Protein AF-A0A3M7PJI4-F1 (afdb_monomer)

Sequence (104 aa):
MLERKINELDFSVINDKRPTFNIFNKNYFEILDLFLVSSSLIDKITDFSVINSQDMTSDHFPIQASISMGYQLENKSAAKRFDYKKANWQLFSEILNSQIVNIT

Structure (mmCIF, N/CA/C/O backbone):
data_AF-A0A3M7PJI4-F1
#
_entry.id   AF-A0A3M7PJI4-F1
#
loop_
_atom_site.group_PDB
_atom_site.id
_atom_site.type_symbol
_atom_site.label_atom_id
_atom_site.label_alt_id
_atom_site.label_comp_id
_atom_site.label_asym_id
_atom_site.label_entity_id
_atom_site.label_seq_id
_atom_site.pdbx_PDB_ins_code
_atom_site.Cartn_x
_atom_site.Cartn_y
_atom_site.Cartn_z
_atom_site.occupancy
_atom_site.B_iso_or_equiv
_atom_site.auth_seq_id
_atom_site.auth_comp_id
_atom_site.auth_asym_id
_atom_site.auth_atom_id
_atom_site.pdbx_PDB_model_num
ATOM 1 N N . MET A 1 1 ? 13.288 -11.447 11.512 1.00 87.50 1 MET A N 1
ATOM 2 C CA . MET A 1 1 ? 12.771 -11.380 10.131 1.00 87.50 1 MET A CA 1
ATOM 3 C C . MET A 1 1 ? 11.500 -10.548 10.139 1.00 87.50 1 MET A C 1
ATOM 5 O O . MET A 1 1 ? 10.781 -10.616 11.133 1.00 87.50 1 MET A O 1
ATOM 9 N N . LEU A 1 2 ? 11.268 -9.735 9.106 1.00 93.69 2 LEU A N 1
ATOM 10 C CA . LEU A 1 2 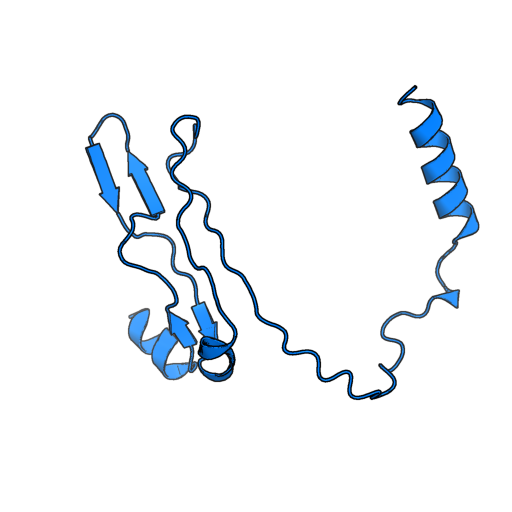? 10.144 -8.791 9.033 1.00 93.69 2 LEU A CA 1
ATOM 11 C C . LEU A 1 2 ? 8.783 -9.490 9.190 1.00 93.69 2 LEU A C 1
ATOM 13 O O . LEU A 1 2 ? 7.961 -9.051 9.984 1.00 93.69 2 LEU A O 1
ATOM 17 N N . GLU A 1 3 ? 8.611 -10.641 8.544 1.00 94.62 3 GLU A N 1
ATOM 18 C CA . GLU A 1 3 ? 7.409 -11.487 8.629 1.00 94.62 3 GLU A CA 1
ATOM 19 C C . GLU A 1 3 ? 7.041 -11.841 10.075 1.00 94.62 3 GLU A C 1
ATOM 21 O O . GLU A 1 3 ? 5.884 -11.755 10.475 1.00 94.62 3 GLU A O 1
ATOM 26 N N . ARG A 1 4 ? 8.044 -12.164 10.905 1.00 97.12 4 ARG A N 1
ATOM 27 C CA . ARG A 1 4 ? 7.815 -12.468 12.322 1.00 97.12 4 ARG A CA 1
ATOM 28 C C . ARG A 1 4 ? 7.233 -11.265 13.062 1.00 97.12 4 ARG A C 1
ATOM 30 O O . ARG A 1 4 ? 6.357 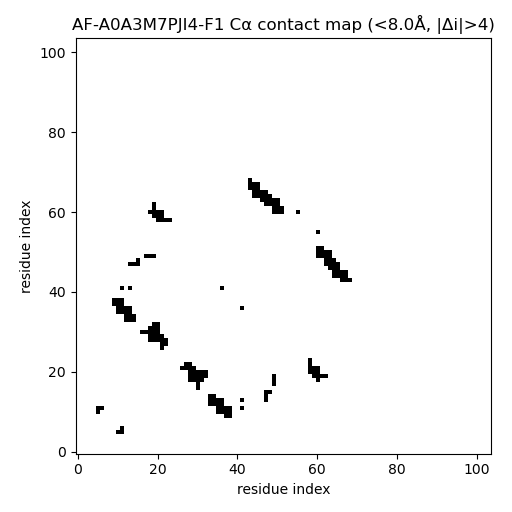-11.441 13.894 1.00 97.12 4 ARG A O 1
ATOM 37 N N . LYS A 1 5 ? 7.702 -10.052 12.753 1.00 96.25 5 LYS A N 1
ATOM 38 C CA . LYS A 1 5 ? 7.203 -8.818 13.376 1.00 96.25 5 LYS A CA 1
ATOM 39 C C . LYS A 1 5 ? 5.802 -8.451 12.902 1.00 96.25 5 LYS A C 1
ATOM 41 O O . LYS A 1 5 ? 5.010 -8.012 13.723 1.00 96.25 5 LYS A O 1
ATOM 46 N N . ILE A 1 6 ? 5.504 -8.669 11.623 1.00 96.38 6 ILE A N 1
ATOM 47 C CA . ILE A 1 6 ? 4.157 -8.492 11.063 1.00 96.38 6 ILE A CA 1
ATOM 48 C C . ILE A 1 6 ? 3.165 -9.397 11.805 1.00 96.38 6 ILE A C 1
ATOM 50 O O . ILE A 1 6 ? 2.157 -8.908 12.307 1.00 96.38 6 ILE A O 1
ATOM 54 N N . ASN A 1 7 ? 3.512 -10.675 11.980 1.00 94.44 7 ASN A N 1
ATOM 55 C CA . ASN A 1 7 ? 2.674 -11.634 12.700 1.00 94.44 7 ASN A CA 1
ATOM 56 C C . ASN A 1 7 ? 2.568 -11.324 14.205 1.00 94.44 7 ASN A C 1
ATOM 58 O O . ASN A 1 7 ? 1.481 -11.391 14.766 1.00 94.44 7 ASN A O 1
ATOM 62 N N . GLU A 1 8 ? 3.678 -10.972 14.871 1.00 97.00 8 GLU A N 1
ATOM 63 C CA . GLU A 1 8 ? 3.692 -10.612 16.304 1.00 97.00 8 GLU A CA 1
ATOM 64 C C . GLU A 1 8 ? 2.805 -9.392 16.614 1.00 97.00 8 GLU A C 1
ATOM 66 O O . GLU A 1 8 ? 2.256 -9.302 17.709 1.00 97.00 8 GLU A O 1
ATOM 71 N N . LEU A 1 9 ? 2.692 -8.446 15.677 1.00 96.56 9 LEU A N 1
ATOM 72 C CA . LEU A 1 9 ? 1.931 -7.204 15.836 1.00 96.56 9 LEU A CA 1
ATOM 73 C C . LEU A 1 9 ? 0.508 -7.276 15.256 1.00 96.56 9 LEU A C 1
ATOM 75 O O . LEU A 1 9 ? -0.186 -6.262 15.264 1.00 96.56 9 LEU A O 1
ATOM 79 N N . ASP A 1 10 ? 0.085 -8.445 14.769 1.00 96.44 10 ASP A N 1
ATOM 80 C CA . ASP A 1 10 ? -1.220 -8.666 14.133 1.00 96.44 10 ASP A CA 1
ATOM 81 C C . ASP A 1 10 ? -1.516 -7.680 12.983 1.00 96.44 10 ASP A C 1
ATOM 83 O O . ASP A 1 10 ? -2.580 -7.053 12.883 1.00 96.44 10 ASP A O 1
ATOM 87 N N . PHE A 1 11 ? -0.523 -7.519 12.104 1.00 97.50 11 PHE A N 1
ATOM 88 C CA . PHE A 1 11 ? -0.685 -6.836 10.827 1.00 97.50 11 PHE A CA 1
ATOM 89 C C . PHE A 1 11 ? -0.933 -7.844 9.704 1.00 97.50 11 PHE A C 1
ATOM 91 O O . PHE A 1 11 ? -0.304 -8.896 9.626 1.00 97.50 11 PHE A O 1
ATOM 98 N N . SER A 1 12 ? -1.803 -7.463 8.779 1.00 95.81 12 SER A N 1
ATOM 99 C CA . SER A 1 12 ? -2.042 -8.138 7.512 1.00 95.81 12 SER A CA 1
ATOM 100 C C . SER A 1 12 ? -1.395 -7.353 6.371 1.00 95.81 12 SER A C 1
ATOM 102 O O . SER A 1 12 ? -1.436 -6.121 6.346 1.00 95.81 12 SER A O 1
ATOM 104 N N . VAL A 1 13 ? -0.799 -8.069 5.419 1.00 95.81 13 VAL A N 1
ATOM 105 C CA . VAL A 1 13 ? -0.243 -7.495 4.185 1.00 95.81 13 VAL A CA 1
ATOM 106 C C . VAL A 1 13 ? -1.361 -7.403 3.148 1.00 95.81 13 VAL A C 1
ATOM 108 O O . VAL A 1 13 ? -1.994 -8.415 2.856 1.00 95.81 13 VAL A O 1
ATOM 111 N N . ILE A 1 14 ? -1.598 -6.214 2.590 1.00 95.94 14 ILE A N 1
ATOM 112 C CA . ILE A 1 14 ? -2.663 -5.993 1.589 1.00 95.94 14 ILE A CA 1
ATOM 113 C C . ILE A 1 14 ? -2.164 -6.007 0.142 1.00 95.94 14 ILE A C 1
ATOM 115 O O . ILE A 1 14 ? -2.969 -5.893 -0.779 1.00 95.94 14 ILE A O 1
ATOM 119 N N . ASN A 1 15 ? -0.849 -6.119 -0.0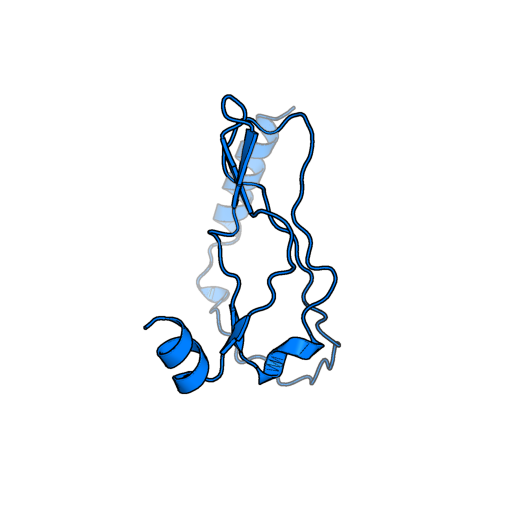62 1.00 95.38 15 ASN A N 1
ATOM 120 C CA . ASN A 1 15 ? -0.250 -6.179 -1.388 1.00 95.38 15 ASN A CA 1
ATOM 121 C C . ASN A 1 15 ? -0.883 -7.272 -2.252 1.00 95.38 15 ASN A C 1
ATOM 123 O O . ASN A 1 15 ? -1.072 -8.409 -1.815 1.00 95.38 15 ASN A O 1
ATOM 127 N N . ASP A 1 16 ? -1.109 -6.944 -3.519 1.00 90.25 16 ASP A N 1
ATOM 128 C CA . ASP A 1 16 ? -1.288 -7.949 -4.553 1.00 90.25 16 ASP A CA 1
ATOM 129 C C . ASP A 1 16 ? 0.079 -8.417 -5.097 1.00 90.25 16 ASP A C 1
ATOM 131 O O . ASP A 1 16 ? 1.137 -8.156 -4.524 1.00 90.25 16 ASP A O 1
ATOM 135 N N . LYS A 1 17 ? 0.060 -9.163 -6.206 1.00 92.94 17 LYS A N 1
ATOM 136 C CA . LYS A 1 17 ? 1.277 -9.677 -6.854 1.00 92.94 17 LYS A CA 1
ATOM 137 C C . LYS A 1 17 ? 1.863 -8.718 -7.899 1.00 92.94 17 LYS A C 1
ATOM 139 O O . LYS A 1 17 ? 2.717 -9.140 -8.678 1.00 92.94 17 LYS A O 1
ATOM 144 N N . ARG A 1 18 ? 1.371 -7.480 -8.000 1.00 94.56 18 ARG A N 1
ATOM 145 C CA . ARG A 1 18 ? 1.851 -6.513 -8.993 1.00 94.56 18 ARG A CA 1
ATOM 146 C C . ARG A 1 18 ? 3.127 -5.843 -8.475 1.00 94.56 18 ARG A C 1
ATOM 148 O O . ARG A 1 18 ? 3.219 -5.557 -7.284 1.00 94.56 18 ARG A O 1
ATOM 155 N N . PRO A 1 19 ? 4.115 -5.594 -9.350 1.00 94.50 19 PRO A N 1
ATOM 156 C CA . PRO A 1 19 ? 5.359 -4.955 -8.947 1.00 94.50 19 PRO A CA 1
ATOM 157 C C . PRO A 1 19 ? 5.098 -3.520 -8.503 1.00 94.50 19 PRO A C 1
ATOM 159 O O . PRO A 1 19 ? 4.324 -2.818 -9.143 1.00 94.50 19 PRO A O 1
ATOM 162 N N . THR A 1 20 ? 5.766 -3.085 -7.441 1.00 95.69 20 THR A N 1
ATOM 163 C CA . THR A 1 20 ? 5.710 -1.704 -6.932 1.00 95.69 20 THR A CA 1
ATOM 164 C C . THR A 1 20 ? 6.936 -0.899 -7.345 1.00 95.69 20 THR A C 1
ATOM 166 O O . THR A 1 20 ? 6.929 0.321 -7.266 1.00 95.69 20 THR A O 1
ATOM 169 N N . PHE A 1 21 ? 7.965 -1.584 -7.839 1.00 94.88 21 PHE A N 1
ATOM 170 C CA . PHE A 1 21 ? 9.221 -1.011 -8.279 1.00 94.88 21 PHE A CA 1
ATOM 171 C C . PHE A 1 21 ? 9.588 -1.541 -9.663 1.00 94.88 21 PHE A C 1
ATOM 173 O O . PHE A 1 21 ? 9.321 -2.703 -9.991 1.00 94.88 21 PHE A O 1
ATOM 180 N N . ASN A 1 22 ? 10.240 -0.707 -10.464 1.00 92.88 22 ASN A N 1
ATOM 181 C CA . ASN A 1 22 ? 10.812 -1.086 -11.737 1.00 92.88 22 ASN A CA 1
ATOM 182 C C . ASN A 1 22 ? 12.189 -0.455 -11.971 1.00 92.88 22 ASN A C 1
ATOM 184 O O . ASN A 1 22 ? 12.558 0.554 -11.383 1.00 92.88 22 ASN A O 1
ATOM 188 N N . ILE A 1 23 ? 12.934 -1.026 -12.913 1.00 92.00 23 ILE A N 1
ATOM 189 C CA . ILE A 1 23 ? 14.021 -0.323 -13.595 1.00 92.00 23 ILE A CA 1
ATOM 190 C C . ILE A 1 23 ? 13.754 -0.452 -15.090 1.00 92.00 23 ILE A C 1
ATOM 192 O O . ILE A 1 23 ? 14.128 -1.458 -15.702 1.00 92.00 23 ILE A O 1
ATOM 196 N N . PHE A 1 24 ? 13.113 0.562 -15.679 1.00 81.50 24 PHE A N 1
ATOM 197 C CA . PHE A 1 24 ? 12.674 0.563 -17.083 1.00 81.50 24 PHE A CA 1
ATOM 198 C C . PHE A 1 24 ? 13.766 0.119 -18.068 1.00 81.50 24 PHE A C 1
ATOM 200 O O . PHE A 1 24 ? 13.539 -0.757 -18.897 1.00 81.50 24 PHE A O 1
ATOM 207 N N . ASN A 1 25 ? 14.992 0.627 -17.917 1.00 85.31 25 ASN A N 1
ATOM 208 C CA . ASN A 1 25 ? 16.104 0.307 -18.824 1.00 85.31 25 ASN A CA 1
ATOM 209 C C . ASN A 1 25 ? 16.620 -1.140 -18.706 1.00 85.31 25 ASN A C 1
ATOM 211 O O . ASN A 1 25 ? 17.474 -1.551 -19.489 1.00 85.31 25 ASN A O 1
ATOM 215 N N . LYS A 1 26 ? 16.159 -1.901 -17.709 1.00 90.75 26 LYS A N 1
ATOM 216 C CA . LYS A 1 26 ? 16.597 -3.276 -17.433 1.00 90.75 26 LYS A CA 1
ATOM 217 C C . LYS A 1 26 ? 15.457 -4.294 -17.483 1.00 90.75 26 LYS A C 1
ATOM 219 O O . LYS A 1 26 ? 15.719 -5.465 -17.226 1.00 90.75 26 LYS A O 1
ATOM 224 N N . ASN A 1 27 ? 14.223 -3.873 -17.789 1.00 86.62 27 ASN A N 1
ATOM 225 C CA . ASN A 1 27 ? 13.020 -4.711 -17.677 1.00 86.62 27 ASN A CA 1
ATOM 226 C C . ASN A 1 27 ? 12.931 -5.444 -16.324 1.00 86.62 27 ASN A C 1
ATOM 228 O O . ASN A 1 27 ? 12.512 -6.598 -16.251 1.00 86.62 27 ASN A O 1
ATOM 232 N N . TYR A 1 28 ? 13.379 -4.785 -15.257 1.00 92.94 28 TYR A N 1
ATOM 233 C CA . TYR A 1 28 ? 13.381 -5.336 -13.908 1.00 92.94 28 TYR A CA 1
ATOM 234 C C . TYR A 1 28 ? 12.149 -4.844 -13.160 1.00 92.94 28 TYR A C 1
ATOM 236 O O . TYR A 1 28 ? 11.853 -3.652 -13.227 1.00 92.94 28 TYR A O 1
ATOM 244 N N . PHE A 1 29 ? 11.457 -5.741 -12.461 1.00 94.12 29 PHE A N 1
ATOM 245 C CA . PHE A 1 29 ? 10.222 -5.455 -11.735 1.00 94.12 29 PHE A CA 1
ATOM 246 C C . PHE A 1 29 ? 10.190 -6.260 -10.438 1.00 94.12 29 PHE A C 1
ATOM 248 O O . PHE A 1 29 ? 10.429 -7.464 -10.472 1.00 94.12 29 PHE A O 1
ATOM 255 N N . GLU A 1 30 ? 9.867 -5.613 -9.320 1.00 95.88 30 GLU A N 1
ATOM 256 C CA . GLU A 1 30 ? 9.821 -6.250 -7.998 1.00 95.88 30 GLU A CA 1
ATOM 257 C C . GLU A 1 30 ? 8.724 -5.667 -7.109 1.00 95.88 30 GLU A C 1
ATOM 259 O O . GLU A 1 30 ? 8.213 -4.569 -7.345 1.00 95.88 30 GLU A O 1
ATOM 264 N 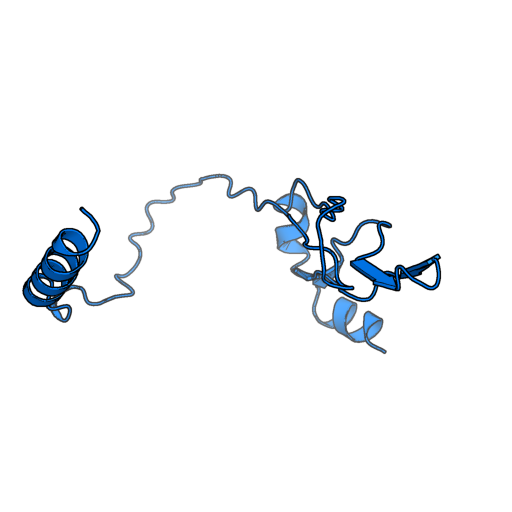N . ILE A 1 31 ? 8.397 -6.400 -6.046 1.00 96.00 31 ILE A N 1
ATOM 265 C CA . ILE A 1 31 ? 7.525 -5.948 -4.959 1.00 96.00 31 ILE A CA 1
ATOM 266 C C . ILE A 1 31 ? 8.420 -5.560 -3.783 1.00 96.00 31 ILE A C 1
ATOM 268 O O . ILE A 1 31 ? 8.859 -6.422 -3.023 1.00 96.00 31 ILE A O 1
ATOM 272 N N . LEU A 1 32 ? 8.715 -4.267 -3.653 1.00 95.25 32 LEU A N 1
ATOM 273 C CA . LEU A 1 32 ? 9.580 -3.747 -2.584 1.00 95.25 32 LEU A CA 1
ATOM 274 C C . LEU A 1 32 ? 8.804 -2.931 -1.547 1.00 95.25 32 LEU A C 1
ATOM 276 O O . LEU A 1 32 ? 9.215 -2.853 -0.389 1.00 95.25 32 LEU A O 1
ATOM 280 N N . ASP A 1 33 ? 7.663 -2.373 -1.942 1.00 95.25 33 ASP A N 1
ATOM 281 C CA . ASP A 1 33 ? 6.830 -1.536 -1.089 1.00 95.25 33 ASP A CA 1
ATOM 282 C C . ASP A 1 33 ? 5.723 -2.386 -0.469 1.00 95.25 33 ASP A C 1
ATOM 284 O O . ASP A 1 33 ? 4.878 -2.936 -1.174 1.00 95.25 33 ASP A O 1
ATOM 288 N N . LEU A 1 34 ? 5.723 -2.505 0.859 1.00 95.25 34 LEU A N 1
ATOM 289 C CA . LEU A 1 34 ? 4.738 -3.287 1.605 1.00 95.25 34 LEU A CA 1
ATOM 290 C C . LEU A 1 34 ? 3.691 -2.384 2.254 1.00 95.25 34 LEU A C 1
ATOM 292 O O . LEU A 1 34 ? 4.017 -1.410 2.932 1.00 95.25 34 LEU A O 1
ATOM 296 N N . PHE A 1 35 ? 2.429 -2.769 2.109 1.00 95.06 35 PHE A N 1
ATOM 297 C CA . PHE A 1 35 ? 1.277 -2.089 2.675 1.00 95.06 35 PHE A CA 1
ATOM 298 C C . PHE A 1 35 ? 0.678 -2.980 3.750 1.00 95.06 35 PHE A C 1
ATOM 300 O O . PHE A 1 35 ? 0.251 -4.108 3.492 1.00 95.06 35 PHE A O 1
ATOM 307 N N . LEU A 1 36 ? 0.686 -2.463 4.973 1.00 95.88 36 LEU A N 1
ATOM 308 C CA . LEU A 1 36 ? 0.246 -3.176 6.161 1.00 95.88 36 LEU A CA 1
ATOM 309 C C . LEU A 1 36 ? -1.005 -2.514 6.719 1.00 95.88 36 LEU A C 1
ATOM 311 O O . LEU A 1 36 ? -1.087 -1.290 6.824 1.00 95.88 36 LEU A O 1
ATOM 315 N N . VAL A 1 37 ? -1.954 -3.339 7.133 1.00 95.06 37 VAL A N 1
ATOM 316 C CA . VAL A 1 37 ? -3.153 -2.915 7.852 1.00 95.06 37 VAL A CA 1
ATOM 317 C C . VAL A 1 37 ? -3.306 -3.785 9.092 1.00 95.06 37 VAL A C 1
ATOM 319 O O . VAL A 1 37 ? -2.901 -4.943 9.074 1.00 95.06 37 VAL A O 1
ATOM 322 N N . SER A 1 38 ? -3.853 -3.260 10.194 1.00 95.00 38 SER A N 1
ATOM 323 C CA . SER A 1 38 ? -4.235 -4.139 11.310 1.00 95.00 38 SER A CA 1
ATOM 324 C C . SER A 1 38 ? -5.187 -5.209 10.782 1.00 95.00 38 SER A C 1
ATOM 326 O O . SER A 1 38 ? -6.116 -4.872 10.045 1.00 95.00 38 SER A O 1
ATOM 328 N N . SER A 1 39 ? -4.989 -6.470 11.171 1.00 94.25 39 SER A N 1
ATOM 329 C CA . SER A 1 39 ? -5.829 -7.582 10.708 1.00 94.25 39 SER A CA 1
ATOM 330 C C . SER A 1 39 ? -7.321 -7.329 10.952 1.00 94.25 39 SER A C 1
ATOM 332 O O . SER A 1 39 ? -8.156 -7.699 10.136 1.00 94.25 39 SER A O 1
ATOM 334 N N . SER A 1 40 ? -7.666 -6.593 12.014 1.00 93.00 40 SER A N 1
ATOM 335 C CA . SER A 1 40 ? -9.045 -6.179 12.325 1.00 93.00 40 SER A CA 1
ATOM 336 C C . SER A 1 40 ? -9.715 -5.269 11.280 1.00 93.00 40 SER A C 1
ATOM 338 O O . SER A 1 40 ? -10.937 -5.121 11.283 1.00 93.00 40 SER A O 1
ATOM 340 N N . LEU A 1 41 ? -8.937 -4.641 10.397 1.00 91.75 41 LEU A N 1
ATOM 341 C CA . LEU A 1 41 ? -9.406 -3.696 9.382 1.00 91.75 41 LEU A CA 1
ATOM 342 C C . LEU A 1 41 ? -9.279 -4.245 7.956 1.00 91.75 41 LEU A C 1
ATOM 344 O O . LEU A 1 41 ? -9.601 -3.521 7.016 1.00 91.75 41 LEU A O 1
ATOM 348 N N . ILE A 1 42 ? -8.838 -5.495 7.774 1.00 92.25 42 ILE A N 1
ATOM 349 C CA . ILE A 1 42 ? -8.588 -6.071 6.445 1.00 92.25 42 ILE A CA 1
ATOM 350 C C . ILE A 1 42 ? -9.834 -6.024 5.551 1.00 92.25 42 ILE A C 1
ATOM 352 O O . ILE A 1 42 ? -9.761 -5.554 4.421 1.00 92.25 42 ILE A O 1
ATOM 356 N N . ASP A 1 43 ? -11.001 -6.357 6.106 1.00 91.31 43 ASP A N 1
ATOM 357 C CA . ASP A 1 43 ? -12.289 -6.346 5.397 1.00 91.31 43 ASP A CA 1
ATOM 358 C C . ASP A 1 43 ? -12.797 -4.931 5.074 1.00 91.31 43 ASP A C 1
ATOM 360 O O . ASP A 1 43 ? -13.825 -4.759 4.416 1.00 91.31 43 ASP A O 1
ATOM 364 N N . LYS A 1 44 ? -12.128 -3.893 5.591 1.00 92.31 44 LYS A N 1
ATOM 365 C CA . LYS A 1 44 ? -12.427 -2.491 5.282 1.00 92.31 44 LYS A CA 1
ATOM 366 C C . LYS A 1 44 ? -11.577 -1.969 4.140 1.00 92.31 44 LYS A C 1
ATOM 368 O O . LYS A 1 44 ? -11.929 -0.935 3.587 1.00 92.31 44 LYS A O 1
ATOM 373 N N . ILE A 1 45 ? -10.488 -2.638 3.779 1.00 92.94 45 ILE A N 1
ATOM 374 C CA . ILE A 1 45 ? -9.663 -2.223 2.651 1.00 92.94 45 ILE A CA 1
ATOM 375 C C . ILE A 1 45 ? -10.264 -2.790 1.369 1.00 92.94 45 ILE A C 1
ATOM 377 O O . ILE A 1 45 ? -10.473 -3.993 1.246 1.00 92.94 45 ILE A O 1
ATOM 381 N N . THR A 1 46 ? -10.537 -1.920 0.404 1.00 91.81 46 THR A N 1
ATOM 382 C CA . THR A 1 46 ? -11.037 -2.298 -0.920 1.00 91.81 46 THR A CA 1
ATOM 383 C C . THR A 1 46 ? -10.160 -1.695 -2.009 1.00 91.81 46 THR A C 1
ATOM 385 O O . THR A 1 46 ? -9.361 -0.794 -1.757 1.00 91.81 46 THR A O 1
ATOM 388 N N . ASP A 1 47 ? -10.294 -2.206 -3.232 1.00 91.88 47 ASP A N 1
AT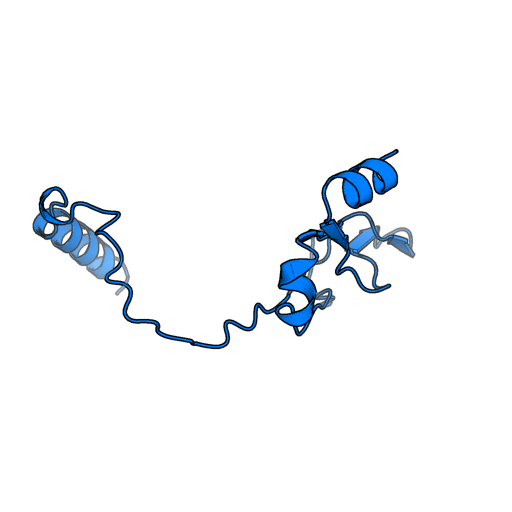OM 389 C CA . ASP A 1 47 ? -9.731 -1.588 -4.440 1.00 91.88 47 ASP A CA 1
ATOM 390 C C . ASP A 1 47 ? -8.208 -1.347 -4.406 1.00 91.88 47 ASP A C 1
ATOM 392 O O . ASP A 1 47 ? -7.718 -0.381 -4.993 1.00 91.88 47 ASP A O 1
ATOM 396 N N . PHE A 1 48 ? -7.444 -2.220 -3.732 1.00 94.62 48 PHE A N 1
ATOM 397 C CA . PHE A 1 48 ? -5.982 -2.169 -3.792 1.00 94.62 48 PHE A CA 1
ATOM 398 C C . PHE A 1 48 ? -5.510 -2.355 -5.239 1.00 94.62 48 PHE A C 1
ATOM 400 O O . PHE A 1 48 ? -5.858 -3.329 -5.916 1.00 94.62 48 PHE A O 1
ATOM 407 N N . SER A 1 49 ? -4.699 -1.420 -5.720 1.00 94.62 49 SER A N 1
ATOM 408 C CA . SER A 1 49 ? -4.122 -1.458 -7.053 1.00 94.62 49 SER A CA 1
ATOM 409 C C . SER A 1 49 ? -2.804 -0.699 -7.115 1.00 94.62 49 SER A C 1
ATOM 411 O O . SER A 1 49 ? -2.610 0.329 -6.465 1.00 94.62 49 SER A O 1
ATOM 413 N N . VAL A 1 50 ? -1.905 -1.208 -7.949 1.00 94.38 50 VAL A N 1
ATOM 414 C CA . VAL A 1 50 ? -0.708 -0.490 -8.372 1.00 94.38 50 VAL A CA 1
ATOM 415 C C . VAL A 1 50 ? -1.030 0.266 -9.661 1.00 94.38 50 VAL A C 1
ATOM 417 O O . VAL A 1 50 ? -1.447 -0.341 -10.652 1.00 94.38 50 VAL A O 1
ATOM 420 N N . ILE A 1 51 ? -0.846 1.586 -9.655 1.00 92.00 51 ILE A N 1
ATOM 421 C CA . ILE A 1 51 ? -1.102 2.460 -10.800 1.00 92.00 51 ILE A CA 1
ATOM 422 C C . ILE A 1 51 ? 0.127 2.445 -11.707 1.00 92.00 51 ILE A C 1
ATOM 424 O O . ILE A 1 51 ? 1.127 3.111 -11.454 1.00 92.00 51 ILE A O 1
ATOM 428 N N . ASN A 1 52 ? 0.029 1.696 -12.800 1.00 82.44 52 ASN A N 1
ATOM 429 C CA . ASN A 1 52 ? 1.042 1.648 -13.848 1.00 82.44 52 ASN A CA 1
ATOM 430 C C . ASN A 1 52 ? 0.545 2.416 -15.083 1.00 82.44 52 ASN A C 1
ATOM 432 O O . ASN A 1 52 ? 0.034 1.816 -16.031 1.00 82.44 52 ASN A O 1
ATOM 436 N N . SER A 1 53 ? 0.625 3.749 -15.044 1.00 77.50 53 SER A N 1
ATOM 437 C CA . SER A 1 53 ? 0.441 4.579 -16.238 1.00 77.50 53 SER A CA 1
ATOM 438 C C . SER A 1 53 ? 1.780 4.784 -16.946 1.00 77.50 53 SER A C 1
ATOM 440 O O . SER A 1 53 ? 2.828 4.890 -16.314 1.00 77.50 53 SER A O 1
ATOM 442 N N . GLN A 1 54 ? 1.739 4.846 -18.278 1.00 63.66 54 GLN A N 1
ATOM 443 C CA . GLN A 1 54 ? 2.934 4.913 -19.130 1.00 63.66 54 GLN A CA 1
ATOM 444 C C . GLN A 1 54 ? 3.745 6.216 -18.966 1.00 63.66 54 GLN A C 1
ATOM 446 O O . GLN A 1 54 ? 4.901 6.251 -19.373 1.00 63.66 54 GLN A O 1
ATOM 451 N N . ASP A 1 55 ? 3.182 7.237 -18.311 1.00 68.88 55 ASP A N 1
ATOM 452 C CA . ASP A 1 55 ? 3.799 8.559 -18.120 1.00 68.88 55 ASP A CA 1
ATOM 453 C C . ASP A 1 55 ? 4.416 8.760 -16.717 1.00 68.88 55 ASP A C 1
ATOM 455 O O . ASP A 1 55 ? 4.536 9.885 -16.229 1.00 68.88 55 ASP A O 1
ATOM 459 N N . MET A 1 56 ? 4.791 7.678 -16.030 1.00 73.88 56 MET A N 1
ATOM 460 C CA . MET A 1 56 ? 5.437 7.745 -14.712 1.00 73.88 56 MET A CA 1
ATOM 461 C C . MET A 1 56 ? 6.963 7.801 -14.858 1.00 73.88 56 MET A C 1
ATOM 463 O O . MET A 1 56 ? 7.579 6.900 -15.420 1.00 73.88 56 MET A O 1
ATOM 467 N N . THR A 1 57 ? 7.586 8.859 -14.333 1.00 83.56 57 THR A N 1
ATOM 468 C CA . THR A 1 57 ? 9.048 9.067 -14.385 1.00 83.56 57 THR A CA 1
ATOM 469 C C . THR A 1 57 ? 9.804 8.457 -13.203 1.00 83.56 57 THR A C 1
ATOM 471 O O . THR A 1 57 ? 11.032 8.391 -13.240 1.00 83.56 57 THR A O 1
ATOM 474 N N . SER A 1 58 ? 9.092 8.022 -12.158 1.00 90.31 58 SER A N 1
ATOM 475 C CA . SER A 1 58 ? 9.672 7.320 -11.010 1.00 90.31 58 SER A CA 1
ATOM 476 C C . SER A 1 58 ? 9.811 5.825 -11.296 1.00 90.31 58 SER A C 1
ATOM 478 O O . SER A 1 58 ? 9.019 5.228 -12.022 1.00 90.31 58 SER A O 1
ATOM 480 N N . ASP A 1 59 ? 10.829 5.231 -10.690 1.00 92.31 59 ASP A N 1
ATOM 481 C CA . ASP A 1 59 ? 11.039 3.792 -10.572 1.00 92.31 59 ASP A CA 1
ATOM 482 C C . ASP A 1 59 ? 10.037 3.109 -9.625 1.00 92.31 59 ASP A C 1
ATOM 484 O O . ASP A 1 59 ? 9.817 1.908 -9.749 1.00 92.31 59 ASP A O 1
ATOM 488 N N . HIS A 1 60 ? 9.377 3.846 -8.729 1.00 93.75 60 HIS A N 1
ATOM 489 C CA . HIS A 1 60 ? 8.295 3.327 -7.893 1.00 93.75 60 HIS A CA 1
ATOM 490 C C . HIS A 1 60 ? 6.919 3.661 -8.479 1.00 93.75 60 HIS A C 1
ATOM 492 O 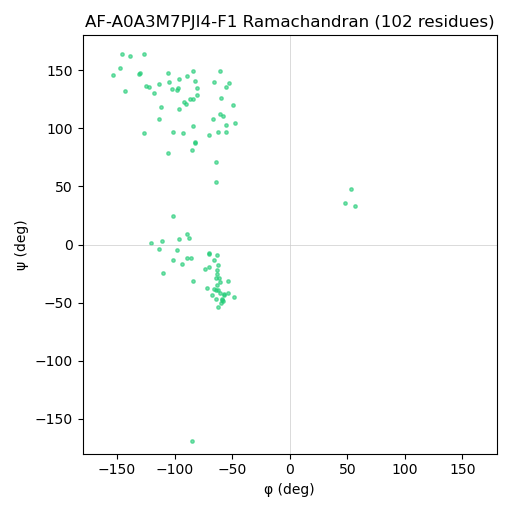O . HIS A 1 60 ? 6.624 4.804 -8.839 1.00 93.75 60 HIS A O 1
ATOM 498 N N . PHE A 1 61 ? 6.046 2.659 -8.537 1.00 93.25 61 PHE A N 1
ATOM 499 C CA . PHE A 1 61 ? 4.670 2.826 -8.981 1.00 93.25 61 PHE A CA 1
ATOM 500 C C . PHE A 1 61 ? 3.796 3.382 -7.849 1.00 93.25 61 PHE A C 1
ATOM 502 O O . PHE A 1 61 ? 3.837 2.864 -6.729 1.00 93.25 61 PHE A O 1
ATOM 509 N N . PRO A 1 62 ? 2.945 4.386 -8.121 1.00 93.12 62 PRO A N 1
ATOM 510 C CA . PRO A 1 62 ? 1.937 4.822 -7.165 1.00 93.12 62 PRO A CA 1
ATOM 511 C C . PRO A 1 62 ? 0.958 3.700 -6.828 1.00 93.12 62 PRO A C 1
ATOM 513 O O . PRO A 1 62 ? 0.642 2.850 -7.661 1.00 93.12 62 PRO A O 1
ATOM 516 N N . ILE A 1 63 ? 0.438 3.726 -5.605 1.00 93.19 63 ILE A N 1
ATOM 517 C CA . ILE A 1 63 ? -0.475 2.703 -5.099 1.00 93.19 63 ILE A CA 1
ATOM 518 C C . ILE A 1 63 ? -1.742 3.372 -4.605 1.00 93.19 63 ILE A C 1
ATOM 520 O O . ILE A 1 63 ? -1.705 4.403 -3.932 1.00 93.19 63 ILE A O 1
ATOM 524 N N . GLN A 1 64 ? -2.866 2.769 -4.960 1.00 93.94 64 GLN A N 1
ATOM 525 C CA . GLN A 1 64 ? -4.189 3.217 -4.580 1.00 93.94 64 GLN A CA 1
ATOM 526 C C . GLN A 1 64 ? -4.900 2.098 -3.835 1.00 93.94 64 GLN A C 1
ATOM 528 O O . GLN A 1 64 ? -4.876 0.945 -4.249 1.00 93.94 64 GLN A O 1
ATOM 533 N N . ALA A 1 65 ? -5.550 2.462 -2.738 1.00 93.62 65 ALA A N 1
ATOM 534 C CA . ALA A 1 65 ? -6.465 1.605 -2.009 1.00 93.62 65 ALA A CA 1
ATOM 535 C C . ALA A 1 65 ? -7.557 2.477 -1.391 1.00 93.62 65 ALA A C 1
ATOM 537 O O . ALA A 1 65 ? -7.335 3.647 -1.067 1.00 93.62 65 ALA A O 1
ATOM 538 N N . SER A 1 66 ? -8.728 1.891 -1.213 1.00 92.94 66 SER A N 1
ATOM 539 C CA . SER A 1 66 ? -9.882 2.516 -0.585 1.00 92.94 66 SER A CA 1
ATOM 540 C C . SER A 1 66 ? -10.077 1.945 0.815 1.00 92.94 66 SER A C 1
ATOM 542 O O . SER A 1 66 ? -9.810 0.772 1.066 1.00 92.94 66 SER A O 1
ATOM 544 N N . ILE A 1 67 ? -10.571 2.771 1.737 1.00 91.81 67 ILE A N 1
ATOM 545 C CA . ILE A 1 67 ? -10.989 2.324 3.068 1.00 91.81 67 ILE A CA 1
ATOM 546 C C . ILE A 1 67 ? -12.498 2.514 3.162 1.00 91.81 67 ILE A C 1
ATOM 548 O O . ILE A 1 67 ? -12.998 3.636 3.250 1.00 91.81 67 ILE A O 1
ATOM 552 N N . SER A 1 68 ? -13.229 1.406 3.144 1.00 88.75 68 SER A N 1
ATOM 553 C CA . SER A 1 68 ? -14.666 1.360 3.352 1.00 88.75 68 SER A CA 1
ATOM 554 C C . SER A 1 68 ? -14.989 1.674 4.808 1.00 88.75 68 SER A C 1
ATOM 556 O O . SER A 1 68 ? -15.008 0.814 5.693 1.00 88.75 68 SER A O 1
ATOM 558 N N . MET A 1 69 ? -15.266 2.945 5.067 1.00 77.88 69 MET A N 1
ATOM 559 C CA . MET A 1 69 ? -15.876 3.373 6.314 1.00 77.88 69 MET A CA 1
ATOM 560 C C . MET A 1 69 ? -17.378 3.147 6.182 1.00 77.88 69 MET A C 1
ATOM 562 O O . MET A 1 69 ? -18.119 4.025 5.744 1.00 77.88 69 MET A O 1
ATOM 566 N N . GLY A 1 70 ? -17.832 1.944 6.541 1.00 65.88 70 GLY 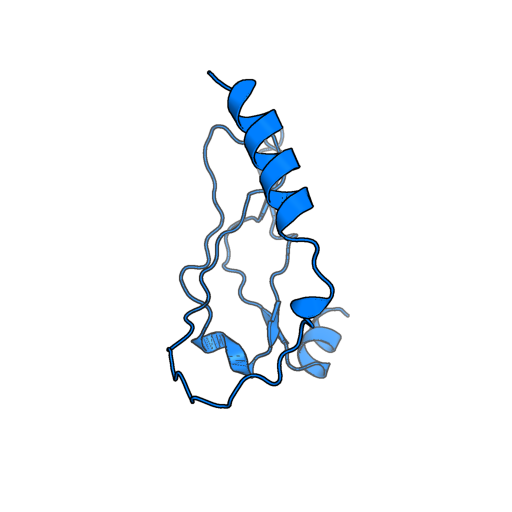A N 1
ATOM 567 C CA . GLY A 1 70 ? -19.248 1.715 6.802 1.00 65.88 70 GLY A CA 1
ATOM 568 C C . GLY A 1 70 ? -19.684 2.714 7.869 1.00 65.88 70 GLY A C 1
ATOM 569 O O . GLY A 1 70 ? -19.319 2.566 9.032 1.00 65.88 70 GLY A O 1
ATOM 570 N N . TYR A 1 71 ? -20.381 3.775 7.466 1.00 52.25 71 TYR A N 1
ATOM 571 C CA . TYR A 1 71 ? -20.859 4.803 8.379 1.00 52.25 71 TYR A CA 1
ATOM 572 C C . TYR A 1 71 ? -21.841 4.160 9.366 1.00 52.25 71 TYR A C 1
ATOM 574 O O . TYR A 1 71 ? -23.030 4.035 9.091 1.00 52.25 71 TYR A O 1
ATOM 582 N N . GLN A 1 72 ? -21.363 3.793 10.552 1.00 57.94 72 GLN A N 1
ATOM 583 C CA . GLN A 1 72 ? -22.146 4.031 11.750 1.00 57.94 72 GLN A CA 1
ATOM 584 C C . GLN A 1 72 ? -21.692 5.375 12.295 1.00 57.94 72 GLN A C 1
ATOM 586 O O . GLN A 1 72 ? -20.693 5.491 13.003 1.00 57.94 72 GLN A O 1
ATOM 591 N N . LEU A 1 73 ? -22.452 6.407 11.933 1.00 50.06 73 LEU A N 1
ATOM 592 C CA . LEU A 1 73 ? -22.560 7.627 12.720 1.00 50.06 73 LEU A CA 1
ATOM 593 C C . LEU A 1 73 ? -23.208 7.230 14.056 1.00 50.06 73 LEU A C 1
ATOM 595 O O . LEU A 1 73 ? -24.367 7.532 14.328 1.00 50.06 73 LEU A O 1
ATOM 599 N N . GLU A 1 74 ? -22.480 6.510 14.911 1.00 49.47 74 GLU A N 1
ATOM 600 C CA . GLU A 1 74 ? -22.759 6.641 16.328 1.00 49.47 74 GLU A CA 1
ATOM 601 C C . GLU A 1 74 ? -22.495 8.111 16.631 1.00 49.47 74 GLU A C 1
ATOM 603 O O . GLU A 1 74 ? -21.357 8.578 16.555 1.00 49.47 74 GLU A O 1
ATOM 608 N N . ASN A 1 75 ? -23.556 8.850 16.953 1.00 48.59 75 ASN A N 1
ATOM 609 C CA . ASN A 1 75 ? -23.480 10.163 17.580 1.00 48.59 75 ASN A CA 1
ATOM 610 C C . ASN A 1 75 ? -22.846 10.031 18.980 1.00 48.59 75 ASN A C 1
ATOM 612 O O . ASN A 1 75 ? -23.412 10.464 19.979 1.00 48.59 75 ASN A O 1
ATOM 616 N N . LYS A 1 76 ? -21.664 9.425 19.094 1.00 54.72 76 LYS A N 1
ATOM 617 C CA . LYS A 1 76 ? -20.758 9.742 20.182 1.00 54.72 76 LYS A CA 1
ATOM 618 C C . LYS A 1 76 ? -20.351 11.167 19.893 1.00 54.72 76 LYS A C 1
ATOM 620 O O . LYS A 1 76 ? -19.667 11.419 18.903 1.00 54.72 76 LYS A O 1
ATOM 625 N N . SER A 1 77 ? -20.855 12.101 20.695 1.00 58.91 77 SER A N 1
ATOM 626 C CA . SER A 1 77 ? -20.387 13.477 20.674 1.00 58.91 77 SER A CA 1
ATOM 627 C C . SER A 1 77 ? -18.866 13.412 20.707 1.00 58.91 77 SER A C 1
ATOM 629 O O . SER A 1 77 ? -18.269 13.030 21.713 1.00 58.91 77 SER A O 1
ATOM 631 N N . ALA A 1 78 ? -18.232 13.664 19.560 1.00 58.53 78 ALA A N 1
ATOM 632 C CA . ALA A 1 78 ? -16.790 13.696 19.496 1.00 58.53 78 ALA A CA 1
ATOM 633 C C . ALA A 1 78 ? -16.400 14.767 20.506 1.00 58.53 78 ALA A C 1
ATOM 635 O O . ALA A 1 78 ? -16.743 15.941 20.321 1.00 58.53 78 ALA A O 1
ATOM 636 N N . ALA A 1 79 ? -15.780 14.363 21.620 1.00 65.06 79 ALA A N 1
ATOM 637 C CA . ALA A 1 79 ? -15.199 15.317 22.544 1.00 65.06 79 ALA A CA 1
ATOM 638 C C . ALA A 1 79 ? -14.365 16.250 21.667 1.00 65.06 79 ALA A C 1
ATOM 640 O O . ALA A 1 79 ? -13.548 15.761 20.884 1.00 65.06 79 ALA A O 1
ATOM 641 N N . LYS A 1 80 ? -14.682 17.553 21.677 1.00 64.56 80 LYS A N 1
ATOM 642 C CA . LYS A 1 80 ? -14.100 18.526 20.746 1.00 64.56 80 LYS A CA 1
ATOM 643 C C . LYS A 1 80 ? -12.579 18.447 20.867 1.00 64.56 80 LYS A C 1
ATOM 645 O O . LYS A 1 80 ? -11.999 19.030 21.773 1.00 64.56 80 LYS A O 1
ATOM 650 N N . ARG A 1 81 ? -11.948 17.695 19.958 1.00 67.69 81 ARG A N 1
ATOM 651 C CA . ARG A 1 81 ? -10.499 17.453 19.934 1.00 67.69 81 ARG A CA 1
ATOM 652 C C . ARG A 1 81 ? -9.734 18.756 19.716 1.00 67.69 81 ARG A C 1
ATOM 654 O O . ARG A 1 81 ? -8.589 18.880 20.133 1.00 67.69 81 ARG A O 1
ATOM 661 N N . PHE A 1 82 ? -10.398 19.723 19.090 1.00 71.88 82 PHE A N 1
ATOM 662 C CA . PHE A 1 82 ? -9.879 21.046 18.808 1.00 71.88 82 PHE A CA 1
ATOM 663 C C . PHE A 1 82 ? -10.721 22.108 19.515 1.00 71.88 82 PHE A C 1
ATOM 665 O O . PHE A 1 82 ? -11.951 22.135 19.410 1.00 71.88 82 PHE A O 1
ATOM 672 N N . ASP A 1 83 ? -10.040 23.003 20.227 1.00 77.81 83 ASP A N 1
ATOM 673 C CA . ASP A 1 83 ? -10.646 24.198 20.799 1.00 77.81 83 ASP A CA 1
ATOM 674 C C . ASP A 1 83 ? -10.736 25.292 19.728 1.00 77.81 83 ASP A C 1
ATOM 676 O O . ASP A 1 83 ? -9.851 26.135 19.578 1.00 77.81 83 ASP A O 1
ATOM 680 N N . TYR A 1 84 ? -11.829 25.274 18.967 1.00 76.06 84 TYR A N 1
ATOM 681 C CA . TYR A 1 84 ? -12.082 26.239 17.896 1.00 76.06 84 TYR A CA 1
ATOM 682 C C . TYR A 1 84 ? -12.219 27.692 18.375 1.00 76.06 84 TYR A C 1
ATOM 684 O O . TYR A 1 84 ? -12.239 28.591 17.538 1.00 76.06 84 TYR A O 1
ATOM 692 N N . LYS A 1 85 ? -12.294 27.943 19.693 1.00 82.94 85 LYS A N 1
ATOM 693 C CA . LYS A 1 85 ? -12.274 29.305 20.251 1.00 82.94 85 LYS A CA 1
ATOM 694 C C . LYS A 1 85 ? -10.884 29.938 20.193 1.00 82.94 85 LYS A C 1
ATOM 696 O O . LYS A 1 85 ? -10.778 31.156 20.261 1.00 82.94 85 LYS A O 1
ATOM 701 N N . LYS A 1 86 ? -9.827 29.127 20.085 1.00 83.06 86 LYS A N 1
ATOM 702 C CA . LYS A 1 86 ? -8.440 29.603 19.964 1.00 83.06 86 LYS A CA 1
ATOM 703 C C . LYS A 1 86 ? -8.033 29.916 18.526 1.00 83.06 86 LYS A C 1
ATOM 705 O O . LYS A 1 86 ? -6.976 30.501 18.315 1.00 83.06 86 LYS A O 1
ATOM 710 N N . ALA A 1 87 ? -8.834 29.516 17.542 1.00 87.38 87 ALA A N 1
ATOM 711 C CA . ALA A 1 87 ? -8.558 29.814 16.147 1.00 87.38 87 ALA A CA 1
ATOM 712 C C . ALA A 1 87 ? -8.992 31.250 15.815 1.00 87.38 87 ALA A C 1
ATOM 714 O O . ALA A 1 87 ? -10.131 31.642 16.070 1.00 87.38 87 ALA A O 1
ATOM 715 N N . ASN A 1 88 ? -8.088 32.031 15.218 1.00 91.50 88 ASN A N 1
ATOM 716 C CA . ASN A 1 88 ? -8.404 33.355 14.692 1.00 91.50 88 ASN A CA 1
ATOM 717 C C . ASN A 1 88 ? -8.968 33.222 13.269 1.00 91.50 88 ASN A C 1
ATOM 719 O O . ASN A 1 88 ? -8.253 33.360 12.275 1.00 91.50 88 ASN A O 1
ATOM 723 N N . TRP A 1 89 ? -10.260 32.910 13.187 1.00 88.75 89 TRP A N 1
ATOM 724 C CA . TRP A 1 89 ? -10.964 32.710 11.918 1.00 88.75 89 TRP A CA 1
ATOM 725 C C . TRP A 1 89 ? -10.986 33.957 11.031 1.00 88.75 89 TRP A C 1
ATOM 727 O O . TRP A 1 89 ? -10.984 33.830 9.809 1.00 88.75 89 TRP A O 1
ATOM 737 N N . GLN A 1 90 ? -10.950 35.141 11.646 1.00 92.56 90 GLN A N 1
ATOM 738 C CA . GLN A 1 90 ? -10.869 36.420 10.946 1.00 92.56 90 GLN A CA 1
ATOM 739 C C . GLN A 1 90 ? -9.567 36.504 10.136 1.00 92.56 90 GLN A C 1
ATOM 741 O O . GLN A 1 90 ? -9.609 36.658 8.919 1.00 92.56 90 GLN A O 1
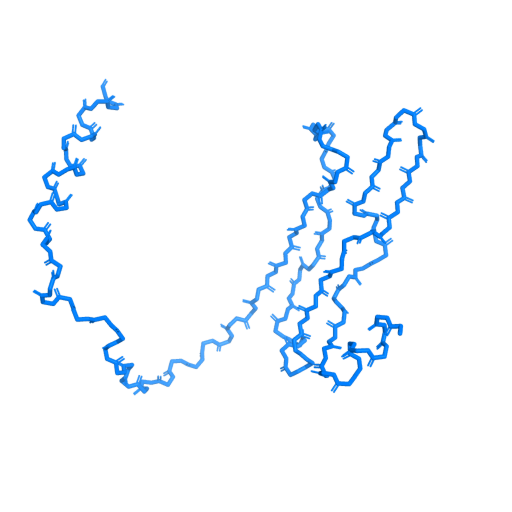ATOM 746 N N . LEU A 1 91 ? -8.421 36.285 10.794 1.00 91.50 91 LEU A N 1
ATOM 747 C CA . LEU A 1 91 ? -7.103 36.310 10.153 1.00 91.50 91 LEU A CA 1
ATOM 748 C C . LEU A 1 91 ? -6.986 35.256 9.046 1.00 91.50 91 LEU A C 1
ATOM 750 O O . LEU A 1 91 ? -6.453 35.531 7.974 1.00 91.50 91 LEU A O 1
ATOM 754 N N . PHE A 1 92 ? -7.501 34.048 9.290 1.00 89.06 92 PHE A N 1
ATOM 755 C CA . PHE A 1 92 ? -7.528 33.000 8.271 1.00 89.06 92 PHE A CA 1
ATOM 756 C C . PHE A 1 92 ? -8.301 33.447 7.021 1.00 89.06 92 PHE A C 1
ATOM 758 O O . PHE A 1 92 ? -7.804 33.292 5.906 1.00 89.06 92 PHE A O 1
ATOM 765 N N . SER A 1 93 ? -9.489 34.032 7.202 1.00 89.69 93 SER A N 1
ATOM 766 C CA . SER A 1 93 ? -10.309 34.519 6.090 1.00 89.69 93 SER A CA 1
ATOM 767 C C . SER A 1 93 ? -9.632 35.657 5.326 1.00 89.69 93 SER A C 1
ATOM 769 O O . SER A 1 93 ? -9.732 35.703 4.103 1.00 89.69 93 SER A O 1
ATOM 771 N N . GLU A 1 94 ? -8.955 36.570 6.022 1.00 93.31 94 GLU A N 1
ATOM 772 C CA . GLU A 1 94 ? -8.223 37.681 5.404 1.00 93.31 94 GLU A CA 1
ATOM 773 C C . GLU A 1 94 ? -7.071 37.173 4.532 1.00 93.31 94 GLU A C 1
ATOM 775 O O . GLU A 1 94 ? -6.960 37.566 3.369 1.00 93.31 94 GLU A O 1
ATOM 780 N N . ILE A 1 95 ? -6.266 36.239 5.053 1.00 91.00 95 ILE A N 1
ATOM 781 C CA . ILE A 1 95 ? -5.173 35.608 4.301 1.00 91.00 95 ILE A CA 1
ATOM 782 C C . ILE A 1 95 ? -5.722 34.890 3.068 1.00 91.00 95 ILE A C 1
ATOM 784 O O . ILE A 1 95 ? -5.238 35.127 1.961 1.00 91.00 95 ILE A O 1
ATOM 788 N N . LEU A 1 96 ? -6.753 34.057 3.233 1.00 88.69 96 LEU A N 1
ATOM 789 C CA . LEU A 1 96 ? -7.348 33.304 2.130 1.00 88.69 96 LEU A CA 1
ATOM 790 C C . LEU A 1 96 ? -7.843 34.237 1.015 1.00 88.69 96 LEU A C 1
ATOM 792 O O . LEU A 1 96 ? -7.496 34.050 -0.149 1.00 88.69 96 LEU A O 1
ATOM 796 N N . ASN A 1 97 ? -8.588 35.284 1.373 1.00 87.81 97 ASN A N 1
ATOM 797 C CA . ASN A 1 97 ? -9.117 36.242 0.403 1.00 87.81 97 ASN A CA 1
ATOM 798 C C . ASN A 1 97 ? -8.002 37.040 -0.289 1.00 87.81 97 ASN A C 1
ATOM 800 O O . ASN A 1 97 ? -8.075 37.258 -1.496 1.00 87.81 97 ASN A O 1
ATOM 804 N N . SER A 1 98 ? -6.941 37.421 0.433 1.00 85.50 98 SER A N 1
ATOM 805 C CA . SER A 1 98 ? -5.781 38.100 -0.167 1.00 85.50 98 SER A CA 1
ATOM 806 C C . SER A 1 98 ? -5.025 37.238 -1.183 1.00 85.50 98 SER A C 1
ATOM 808 O O . SER A 1 98 ? -4.430 37.771 -2.116 1.00 85.50 98 SER A O 1
ATOM 810 N N . GLN A 1 99 ? -5.054 35.910 -1.031 1.00 78.81 99 GLN A N 1
ATOM 811 C CA . GLN A 1 99 ? -4.413 34.992 -1.972 1.00 78.81 99 GLN A CA 1
ATOM 812 C C . GLN A 1 99 ? -5.299 34.669 -3.176 1.00 78.81 99 GLN A C 1
ATOM 814 O O . GLN A 1 99 ? -4.770 34.505 -4.271 1.00 78.81 99 GLN A O 1
ATOM 819 N N . ILE A 1 100 ? -6.625 34.646 -3.007 1.00 76.69 100 ILE A N 1
ATOM 820 C CA . ILE A 1 100 ? -7.582 34.410 -4.103 1.00 76.69 100 ILE A CA 1
ATOM 821 C C . ILE A 1 100 ? -7.504 35.513 -5.170 1.00 76.69 100 ILE A C 1
ATOM 823 O O . ILE A 1 100 ? -7.599 35.212 -6.356 1.00 76.69 100 ILE A O 1
ATOM 827 N N . VAL A 1 101 ? -7.252 36.767 -4.776 1.00 59.47 101 VAL A N 1
ATOM 828 C CA . VAL A 1 101 ? -7.096 37.897 -5.716 1.00 59.47 101 VAL A CA 1
ATOM 829 C C . VAL A 1 101 ? -5.883 37.729 -6.647 1.00 59.47 101 VAL A C 1
ATOM 831 O O . VAL A 1 101 ? -5.874 38.295 -7.732 1.00 59.47 101 VAL A O 1
ATOM 834 N N . ASN A 1 102 ? -4.889 36.912 -6.283 1.00 57.59 102 ASN A N 1
ATOM 835 C CA . ASN A 1 102 ? -3.705 36.661 -7.117 1.00 57.59 102 ASN A CA 1
ATOM 836 C C . ASN A 1 102 ? -3.885 35.506 -8.124 1.00 57.59 102 ASN A C 1
ATOM 838 O O . ASN A 1 102 ? -2.911 35.111 -8.765 1.00 57.59 102 ASN A O 1
ATOM 842 N N . ILE A 1 103 ? -5.088 34.92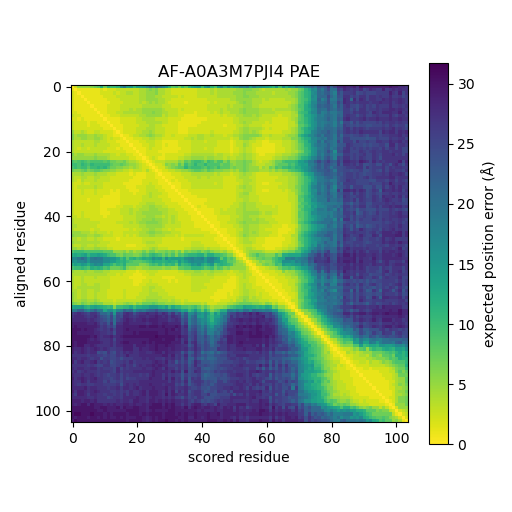5 -8.231 1.00 57.03 103 ILE A N 1
ATOM 843 C CA . ILE A 1 103 ? -5.383 33.751 -9.080 1.00 57.03 103 ILE A CA 1
ATOM 844 C C . ILE A 1 103 ? -6.351 34.102 -10.237 1.00 57.03 103 ILE A C 1
ATOM 846 O O . ILE A 1 103 ? -6.606 33.267 -11.103 1.00 57.03 103 ILE A O 1
ATOM 850 N N . THR A 1 104 ? -6.854 35.340 -10.300 1.00 47.50 104 THR A N 1
ATOM 851 C CA . THR A 1 104 ? -7.654 35.894 -11.417 1.00 47.50 104 THR A CA 1
ATOM 852 C C . THR A 1 104 ? -6.898 36.982 -12.149 1.00 47.50 104 THR A C 1
ATOM 854 O O . THR A 1 104 ? -6.925 36.971 -13.398 1.00 47.50 104 THR A O 1
#

pLDDT: mean 85.18, std 13.73, range [47.5, 97.5]

Radius of gyration: 21.55 Å; Cα contacts (8 Å, |Δi|>4): 100; chains: 1; bounding box: 40×51×42 Å

Organism: Brachionus plicatilis (NCBI:txid10195)

InterPro domains:
  IPR036691 Endonuclease/exonuclease/phosphatase superfamily [G3DSA:3.60.10.10] (1-69)
  IPR036691 Endonuclease/exonuclease/phosphatase superfamily [SSF56219] (3-68)

Foldseek 3Di:
DVVVVCVVQQKDWPDDPAFQFADVVVRDGHNPDTDIDRNVQNVQKADWDFDDDPPDPDRGTDIDIGGRPPDPPPPPVPPCPDDCVPDPVVVVVVVVVVVVVVVD

Nearest PDB structures (foldseek):
  1wdu-assembly1_A  TM=8.353E-01  e=4.180E-03  Bombyx mori
  7n94-assembly2_B  TM=8.179E-01  e=6.976E-02  Homo sapiens
  8uw3-assembly1_A  TM=5.933E-01  e=1.164E-01  Homo sapiens
  6z1p-assembly1_BR  TM=3.656E-01  e=9.610E+00  Tetrahymena thermophila SB210

Mean predicted aligned error: 13.74 Å

Secondary structure (DSSP, 8-state):
-HHHHHHHTTEEE---SS-SEEEGGGTEEE-----EEEGGGGGGEEEEEE---TT--SSBPPEEEEE-------------SS-TTSS-HHHHHHHHHHHHGGG-

Solvent-accessible surface area (backbone atoms only — not comparable to full-atom values): 6721 Å² total; per-residue (Å²): 112,70,69,59,52,35,58,74,68,48,42,35,76,66,68,74,92,65,54,32,32,44,39,82,96,69,78,41,72,39,74,79,76,84,47,74,41,52,51,93,48,51,93,28,55,39,75,69,44,70,53,84,62,96,88,62,90,60,49,56,48,53,73,46,68,43,73,61,74,76,82,73,80,65,83,64,76,70,73,74,89,63,69,69,85,78,54,62,62,66,60,53,52,51,53,52,54,64,54,55,67,77,76,116